Protein AF-A0A3C1Y5S9-F1 (afdb_monomer_lite)

Secondary structure (DSSP, 8-state):
-------HHHHHHHHHHHSS-SEEEEEE--TTSS-EEEEEEHHHHHHHHHHHHHHHT--TT-

pLDDT: mean 91.27, std 10.4, range [47.06, 98.62]

Structure (mmCIF, N/CA/C/O backbone):
data_AF-A0A3C1Y5S9-F1
#
_entry.id   AF-A0A3C1Y5S9-F1
#
loop_
_atom_site.group_PDB
_atom_site.id
_atom_site.type_symbol
_atom_site.label_atom_id
_atom_site.label_alt_id
_atom_site.label_comp_id
_atom_site.label_asym_id
_atom_site.label_entity_id
_atom_site.label_seq_id
_atom_site.pdbx_PDB_ins_code
_atom_site.Cartn_x
_atom_site.Cartn_y
_atom_site.Cartn_z
_atom_site.occupancy
_atom_site.B_iso_or_equiv
_atom_site.auth_seq_id
_atom_site.auth_comp_id
_atom_site.auth_asym_id
_atom_site.auth_atom_id
_atom_site.pdbx_PDB_model_num
ATOM 1 N N . MET A 1 1 ? 6.312 -21.941 -8.889 1.00 47.06 1 MET A N 1
ATOM 2 C CA . MET A 1 1 ? 5.861 -20.823 -8.035 1.00 47.06 1 MET A CA 1
ATOM 3 C C . MET A 1 1 ? 7.089 -20.259 -7.346 1.00 47.06 1 MET A C 1
ATOM 5 O O . MET A 1 1 ? 7.689 -20.975 -6.554 1.00 47.06 1 MET A O 1
ATOM 9 N N . ALA A 1 2 ? 7.545 -19.065 -7.731 1.00 60.53 2 ALA A N 1
ATOM 10 C CA . ALA A 1 2 ? 8.698 -18.443 -7.084 1.00 60.53 2 ALA A CA 1
ATOM 11 C C . ALA A 1 2 ? 8.337 -18.154 -5.622 1.00 60.53 2 ALA A C 1
ATOM 13 O O . ALA A 1 2 ? 7.321 -17.516 -5.351 1.00 60.53 2 ALA A O 1
ATOM 14 N N . ARG A 1 3 ? 9.128 -18.673 -4.684 1.00 69.44 3 ARG A N 1
ATOM 15 C CA . ARG A 1 3 ? 8.946 -18.378 -3.265 1.00 69.44 3 ARG A CA 1
ATOM 16 C C . ARG A 1 3 ? 9.529 -16.988 -3.029 1.00 69.44 3 ARG A C 1
ATOM 18 O O . ARG A 1 3 ? 10.722 -16.787 -3.237 1.00 69.44 3 ARG A O 1
ATOM 25 N N . LEU A 1 4 ? 8.685 -16.025 -2.670 1.00 78.50 4 LEU A N 1
ATOM 26 C CA . LEU A 1 4 ? 9.157 -14.716 -2.232 1.00 78.50 4 LEU A CA 1
ATOM 27 C C . LEU A 1 4 ? 9.859 -14.912 -0.883 1.00 78.50 4 LEU A C 1
ATOM 29 O O . LEU A 1 4 ? 9.238 -15.370 0.073 1.00 78.50 4 LEU A O 1
ATOM 33 N N . ASN A 1 5 ? 11.156 -14.608 -0.815 1.00 88.69 5 ASN A N 1
ATOM 34 C CA . ASN A 1 5 ? 11.893 -14.588 0.447 1.00 88.69 5 ASN A CA 1
ATOM 35 C C . ASN A 1 5 ? 11.605 -13.253 1.138 1.00 88.69 5 ASN A C 1
ATOM 37 O O . ASN A 1 5 ? 12.257 -12.248 0.853 1.00 88.69 5 ASN A O 1
ATOM 41 N N . LEU A 1 6 ? 10.586 -13.235 1.993 1.00 90.06 6 LEU A N 1
ATOM 42 C CA . LEU A 1 6 ? 10.175 -12.048 2.735 1.00 90.06 6 LEU A CA 1
ATOM 43 C C . LEU A 1 6 ? 10.784 -12.054 4.133 1.00 90.06 6 LEU A C 1
ATOM 45 O O . LEU A 1 6 ? 11.024 -13.102 4.728 1.00 90.06 6 LEU A O 1
ATOM 49 N N . THR A 1 7 ? 11.015 -10.861 4.672 1.00 96.12 7 THR A N 1
ATOM 50 C CA . THR A 1 7 ? 11.252 -10.707 6.108 1.00 96.12 7 THR A CA 1
ATOM 51 C C . THR A 1 7 ? 9.959 -10.991 6.869 1.00 96.12 7 THR A C 1
ATOM 53 O O . THR A 1 7 ? 8.869 -10.882 6.310 1.00 96.12 7 THR A O 1
ATOM 56 N N . GLU A 1 8 ? 10.051 -11.262 8.170 1.00 95.06 8 GLU A N 1
ATOM 57 C CA . GLU A 1 8 ? 8.867 -11.437 9.025 1.00 95.06 8 GLU A CA 1
ATOM 58 C C . GLU A 1 8 ? 7.907 -10.234 8.941 1.00 95.06 8 GLU A C 1
ATOM 60 O O . GLU A 1 8 ? 6.685 -10.388 8.909 1.00 95.06 8 GLU A O 1
ATOM 65 N N . ALA A 1 9 ? 8.460 -9.019 8.845 1.00 92.94 9 ALA A N 1
ATOM 66 C CA . ALA A 1 9 ? 7.676 -7.807 8.643 1.00 92.94 9 ALA A CA 1
ATOM 67 C C . ALA A 1 9 ? 6.938 -7.812 7.294 1.00 92.94 9 ALA A C 1
ATOM 69 O O . ALA A 1 9 ? 5.764 -7.449 7.246 1.00 92.94 9 ALA A O 1
ATOM 70 N N . GLY A 1 10 ? 7.598 -8.262 6.222 1.00 94.31 10 GLY A N 1
ATOM 71 C CA . GLY A 1 10 ? 6.980 -8.418 4.905 1.00 94.31 10 GLY A CA 1
ATOM 72 C C . GLY A 1 10 ? 5.874 -9.473 4.897 1.00 94.31 10 GLY A C 1
ATOM 73 O O . GLY A 1 10 ? 4.799 -9.228 4.357 1.00 94.31 10 GLY A O 1
ATOM 74 N N . GLU A 1 11 ? 6.087 -10.615 5.554 1.00 95.38 11 GLU A N 1
ATOM 75 C CA . GLU A 1 11 ? 5.053 -11.646 5.682 1.00 95.38 11 GLU A CA 1
ATOM 76 C C . GLU A 1 11 ? 3.843 -11.160 6.487 1.00 95.38 11 GLU A C 1
ATOM 78 O O . GLU A 1 11 ? 2.702 -11.448 6.130 1.00 95.38 11 GLU A O 1
ATOM 83 N N . ARG A 1 12 ? 4.074 -10.413 7.574 1.00 94.81 12 ARG A N 1
ATOM 84 C CA . ARG A 1 12 ? 2.995 -9.829 8.379 1.00 94.81 12 ARG A CA 1
ATOM 85 C C . ARG A 1 12 ? 2.188 -8.818 7.572 1.00 94.81 12 ARG A C 1
ATOM 87 O O . ARG A 1 12 ? 0.963 -8.890 7.608 1.00 94.81 12 ARG A O 1
ATOM 94 N N . PHE A 1 13 ? 2.859 -7.942 6.824 1.00 94.88 13 PHE A N 1
ATOM 95 C CA . PHE A 1 13 ? 2.185 -7.011 5.924 1.00 94.88 13 PHE A CA 1
ATOM 96 C C . PHE A 1 13 ? 1.356 -7.751 4.870 1.00 94.88 13 PHE A C 1
ATOM 98 O O . PHE A 1 13 ? 0.205 -7.392 4.662 1.00 94.88 13 PHE A O 1
ATOM 105 N N . LEU A 1 14 ? 1.887 -8.811 4.243 1.00 95.44 14 LEU A N 1
ATOM 106 C CA . LEU A 1 14 ? 1.114 -9.586 3.267 1.00 95.44 14 LEU A CA 1
ATOM 107 C C . LEU A 1 14 ? -0.128 -10.233 3.881 1.00 95.44 14 LEU A C 1
ATOM 109 O O . LEU A 1 14 ? -1.198 -10.151 3.288 1.00 95.44 14 LEU A O 1
ATOM 113 N N . ARG A 1 15 ? -0.023 -10.812 5.083 1.00 95.38 15 ARG A N 1
ATOM 114 C CA . ARG A 1 15 ? -1.197 -11.366 5.780 1.00 95.38 15 ARG A CA 1
ATOM 115 C C . ARG A 1 15 ? -2.261 -10.303 6.055 1.00 95.38 15 ARG A C 1
ATOM 117 O O . ARG A 1 15 ? -3.447 -10.581 5.925 1.00 95.38 15 ARG A O 1
ATOM 124 N N . GLU A 1 16 ? -1.852 -9.095 6.432 1.00 96.62 16 GLU A N 1
ATOM 125 C CA . G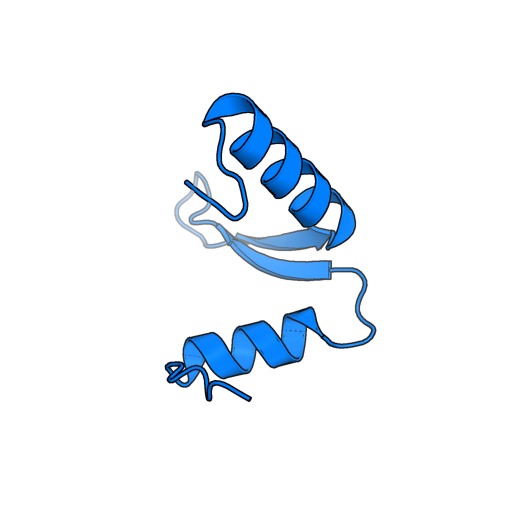LU A 1 16 ? -2.772 -7.969 6.630 1.00 96.62 16 GLU A CA 1
ATOM 126 C C . GLU A 1 16 ? -3.365 -7.477 5.299 1.00 96.62 16 GLU A C 1
ATOM 128 O O . GLU A 1 16 ? -4.554 -7.185 5.199 1.00 96.62 16 GLU A O 1
ATOM 133 N N . TRP A 1 17 ? -2.558 -7.443 4.241 1.00 97.00 17 TRP A N 1
ATOM 134 C CA . TRP A 1 17 ? -2.984 -7.074 2.895 1.00 97.00 17 TRP A CA 1
ATOM 135 C C . TRP A 1 17 ? -4.017 -8.040 2.313 1.00 97.00 17 TRP A C 1
ATOM 137 O O . TRP A 1 17 ? -4.987 -7.600 1.693 1.00 97.00 17 TRP A O 1
ATOM 147 N N . GLU A 1 18 ? -3.847 -9.337 2.549 1.00 96.12 18 GLU A N 1
ATOM 148 C CA . GLU A 1 18 ? -4.693 -10.399 1.997 1.00 96.12 18 GLU A CA 1
ATOM 149 C C . GLU A 1 18 ? -5.942 -10.703 2.834 1.00 96.12 18 GLU A C 1
ATOM 151 O O . GLU A 1 18 ? -6.827 -11.403 2.352 1.00 96.12 18 GLU A O 1
ATOM 156 N N . ASN A 1 19 ? -6.046 -10.185 4.062 1.00 97.25 19 ASN A N 1
ATOM 157 C CA . ASN A 1 19 ? -7.229 -10.400 4.897 1.00 97.25 19 ASN A CA 1
ATOM 158 C C . ASN A 1 19 ? -8.469 -9.618 4.408 1.00 97.25 19 ASN A C 1
ATOM 160 O O . ASN A 1 19 ? -8.383 -8.737 3.549 1.00 97.25 19 ASN A O 1
ATOM 164 N N . ASP A 1 20 ? -9.610 -9.885 5.046 1.00 98.06 20 ASP A N 1
ATOM 165 C CA . ASP A 1 20 ? -10.909 -9.287 4.706 1.00 98.06 20 ASP A CA 1
ATOM 166 C C . ASP A 1 20 ? -11.083 -7.824 5.163 1.00 98.06 20 ASP A C 1
ATOM 168 O O . ASP A 1 20 ? -12.105 -7.206 4.869 1.00 98.06 20 ASP A O 1
ATOM 172 N N . SER A 1 21 ? -10.111 -7.240 5.877 1.00 97.94 21 SER A N 1
ATOM 173 C CA . SER A 1 21 ? -10.160 -5.817 6.233 1.00 97.94 21 SER A CA 1
ATOM 174 C C . SER A 1 21 ? -10.063 -4.955 4.978 1.00 97.94 21 SER A C 1
ATOM 176 O O . SER A 1 21 ? -9.227 -5.194 4.103 1.00 97.94 21 SER A O 1
ATOM 178 N N . GLU A 1 22 ? -10.860 -3.892 4.913 1.00 98.25 22 GLU A N 1
ATOM 179 C CA . GLU A 1 22 ? -10.801 -2.919 3.819 1.00 98.25 22 GLU A CA 1
ATOM 180 C C . GLU A 1 22 ? -9.589 -1.983 3.917 1.00 98.25 22 GLU A C 1
ATOM 182 O O . GLU A 1 22 ? -9.275 -1.282 2.953 1.00 98.25 22 GLU A O 1
ATOM 187 N N . TYR A 1 23 ? -8.888 -1.973 5.055 1.00 98.00 23 TYR A N 1
ATOM 188 C CA . TYR A 1 23 ? -7.772 -1.070 5.326 1.00 98.00 23 TYR A CA 1
ATOM 189 C C . TYR A 1 23 ? -6.556 -1.760 5.955 1.00 98.00 23 TYR A C 1
ATOM 191 O O . TYR A 1 23 ? -6.663 -2.851 6.517 1.00 98.00 23 TYR A O 1
ATOM 199 N N . ILE A 1 24 ? -5.412 -1.077 5.862 1.00 97.19 24 ILE A N 1
ATOM 200 C CA . ILE A 1 24 ? -4.162 -1.354 6.583 1.00 97.19 24 ILE A CA 1
ATOM 201 C C . ILE A 1 24 ? -3.962 -0.291 7.666 1.00 97.19 24 ILE A C 1
ATOM 203 O O . ILE A 1 24 ? -4.128 0.904 7.386 1.00 97.19 24 ILE A O 1
ATOM 207 N N . SER A 1 25 ? -3.564 -0.700 8.871 1.00 94.62 25 SER A N 1
ATOM 208 C CA . SER A 1 25 ? -3.165 0.234 9.931 1.00 94.62 25 SER A CA 1
ATOM 209 C C . SER A 1 25 ? -1.721 0.691 9.730 1.00 94.62 25 SER A C 1
ATOM 211 O O . SER A 1 25 ? -0.781 -0.104 9.733 1.00 94.62 25 SER A O 1
ATOM 213 N N . ALA A 1 26 ? -1.517 1.997 9.583 1.00 92.06 26 ALA A N 1
ATOM 214 C CA . ALA A 1 26 ? -0.199 2.604 9.431 1.00 92.06 26 ALA A CA 1
ATOM 215 C C . ALA A 1 26 ? 0.043 3.674 10.497 1.00 92.06 26 ALA A C 1
ATOM 217 O O . ALA A 1 26 ? -0.886 4.283 11.016 1.00 92.06 26 ALA A O 1
ATOM 218 N N . HIS A 1 27 ? 1.314 3.932 10.802 1.00 90.88 27 HIS A N 1
ATOM 219 C CA . HIS A 1 27 ? 1.716 4.967 11.748 1.00 90.88 27 HIS A CA 1
ATOM 220 C C . HIS A 1 27 ? 2.459 6.077 11.014 1.00 90.88 27 HIS A C 1
ATOM 222 O O . HIS A 1 27 ? 3.389 5.822 10.250 1.00 90.88 27 HIS A O 1
ATOM 228 N N . THR A 1 28 ? 2.064 7.318 11.270 1.00 87.38 28 THR A N 1
ATOM 229 C CA . THR A 1 28 ? 2.766 8.510 10.777 1.00 87.38 28 THR A CA 1
ATOM 230 C C . THR A 1 28 ? 3.435 9.213 11.944 1.00 87.38 28 THR A C 1
ATOM 232 O O . THR A 1 28 ? 2.923 9.154 13.057 1.00 87.38 28 THR A O 1
ATOM 235 N N . SER A 1 29 ? 4.565 9.886 11.719 1.00 80.00 29 SER A N 1
ATOM 236 C CA . SER A 1 29 ? 5.353 10.517 12.790 1.00 80.00 29 SER A CA 1
ATOM 237 C C . SER A 1 29 ? 4.622 11.629 13.554 1.00 80.00 29 SER A C 1
ATOM 239 O O . SER A 1 29 ? 5.074 11.994 14.633 1.00 80.00 29 SER A O 1
ATOM 241 N N . GLY A 1 30 ? 3.484 12.119 13.045 1.00 72.56 30 GLY A N 1
ATOM 242 C CA . GLY A 1 30 ? 2.726 13.223 13.632 1.00 72.56 30 GLY A CA 1
ATOM 243 C C . GLY A 1 30 ? 3.512 14.538 13.597 1.00 72.56 30 GLY A C 1
ATOM 244 O O . GLY A 1 30 ? 4.693 14.597 13.924 1.00 72.56 30 GLY A O 1
ATOM 245 N N . SER A 1 31 ? 2.873 15.648 13.234 1.00 70.94 31 SER A N 1
ATOM 246 C CA . SER A 1 31 ? 3.548 16.959 13.229 1.00 70.94 31 SER A CA 1
ATOM 247 C C . SER A 1 31 ? 4.025 17.404 14.621 1.00 70.94 31 SER A C 1
ATOM 249 O O . SER A 1 31 ? 4.902 18.255 14.725 1.00 70.94 31 SER A O 1
ATOM 251 N N . THR A 1 32 ? 3.479 16.812 15.687 1.00 78.06 32 THR A N 1
ATOM 252 C CA . THR A 1 32 ? 3.814 17.090 17.091 1.00 78.06 32 THR A CA 1
ATOM 253 C C . THR A 1 32 ? 4.730 16.033 17.722 1.00 78.06 32 THR A C 1
ATOM 255 O O . THR A 1 32 ? 4.933 16.059 18.932 1.00 78.06 32 THR A O 1
ATOM 258 N N . GLY A 1 33 ? 5.259 15.089 16.933 1.00 73.00 33 GLY A N 1
ATOM 259 C CA . GLY A 1 33 ? 6.179 14.039 17.393 1.00 73.00 33 GLY A CA 1
ATOM 260 C C . GLY A 1 33 ? 5.520 12.827 18.060 1.00 73.00 33 GLY A C 1
ATOM 261 O O . GLY A 1 33 ? 6.210 11.854 18.356 1.00 73.00 33 GLY A O 1
ATOM 262 N N . THR A 1 34 ? 4.201 12.845 18.268 1.00 78.19 34 THR A N 1
ATOM 263 C CA . THR A 1 34 ? 3.451 11.664 18.710 1.00 78.19 34 THR A CA 1
ATOM 264 C C . THR A 1 34 ? 2.980 10.891 17.481 1.00 78.19 34 THR A C 1
ATOM 266 O O . THR A 1 34 ? 2.212 11.454 16.692 1.00 78.19 34 THR A O 1
ATOM 269 N N . PRO A 1 35 ? 3.382 9.618 17.311 1.00 83.44 35 PRO A N 1
ATOM 270 C CA . PRO A 1 35 ? 2.906 8.814 16.203 1.00 83.44 35 PRO A CA 1
ATOM 271 C C . PRO A 1 35 ? 1.382 8.723 16.191 1.00 83.44 35 PRO A C 1
ATOM 273 O O . PRO A 1 35 ? 0.760 8.466 17.222 1.00 83.44 35 PRO A O 1
ATOM 276 N N . LYS A 1 36 ? 0.783 8.925 15.018 1.00 85.75 36 LYS A N 1
ATOM 277 C CA . LYS A 1 36 ? -0.661 8.798 14.817 1.00 85.75 36 LYS A CA 1
ATOM 278 C C . LYS A 1 36 ? -0.955 7.578 13.958 1.00 85.75 36 LYS A C 1
ATOM 280 O O . LYS A 1 36 ? -0.431 7.485 12.844 1.00 85.75 36 LYS A O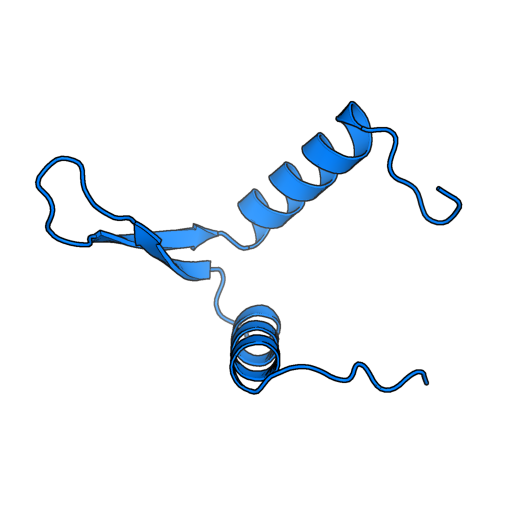 1
ATOM 285 N N . GLU A 1 37 ? -1.813 6.698 14.469 1.00 91.62 37 GLU A N 1
ATOM 286 C CA . GLU A 1 37 ? -2.405 5.619 13.684 1.00 91.62 37 GLU A CA 1
ATOM 287 C C . GLU A 1 37 ? -3.393 6.194 12.661 1.00 91.62 37 GLU A C 1
ATOM 289 O O . GLU A 1 37 ? -4.205 7.077 12.962 1.00 91.62 37 GLU A O 1
ATOM 294 N N . ILE A 1 38 ? -3.289 5.705 11.433 1.00 93.81 38 ILE A N 1
ATOM 295 C CA . ILE A 1 38 ? -4.199 5.995 10.332 1.00 93.81 38 ILE A CA 1
ATOM 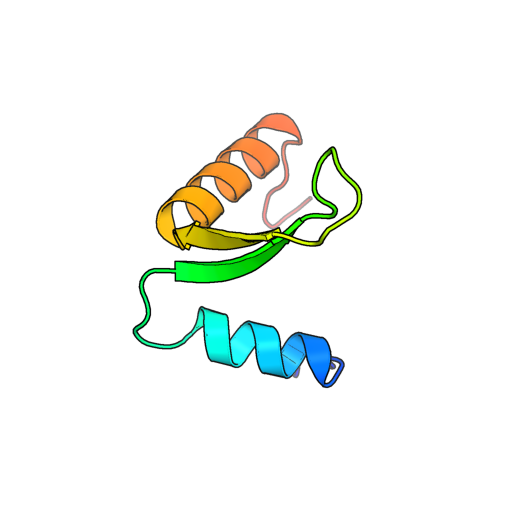296 C C . ILE A 1 38 ? -4.606 4.684 9.663 1.00 93.81 38 ILE A C 1
ATOM 298 O O . ILE A 1 38 ? -3.824 3.736 9.607 1.00 93.81 38 ILE A O 1
ATOM 302 N N . HIS A 1 39 ? -5.813 4.657 9.108 1.00 96.50 39 HIS A N 1
ATOM 303 C CA . HIS A 1 39 ? -6.289 3.549 8.288 1.00 96.50 39 HIS A CA 1
ATOM 304 C C . HIS A 1 39 ? -6.165 3.923 6.815 1.00 96.50 39 HIS A C 1
ATOM 306 O O . HIS A 1 39 ? -6.762 4.900 6.361 1.00 96.50 39 HIS A O 1
ATOM 312 N N . LEU A 1 40 ? -5.376 3.151 6.076 1.00 97.19 40 LEU A N 1
ATOM 313 C CA . LEU A 1 40 ? -5.214 3.300 4.636 1.00 97.19 40 LEU A CA 1
ATOM 314 C C . LEU A 1 40 ? -6.146 2.319 3.936 1.00 97.19 40 LEU A C 1
ATOM 316 O O . LEU A 1 40 ? -5.944 1.111 4.046 1.00 97.19 40 LEU A O 1
ATOM 320 N N . LEU A 1 41 ? -7.150 2.820 3.214 1.00 98.25 41 LEU A N 1
ATOM 321 C CA . LEU A 1 41 ? -8.024 1.961 2.420 1.00 98.25 41 LEU A CA 1
ATOM 322 C C . LEU A 1 41 ? -7.193 1.226 1.364 1.00 98.25 41 LEU A C 1
ATOM 324 O O . LEU A 1 41 ? -6.436 1.839 0.606 1.00 98.25 41 LEU A O 1
ATOM 328 N N . LYS A 1 42 ? -7.365 -0.095 1.271 1.00 98.38 42 LYS A N 1
ATOM 329 C CA . LYS A 1 42 ? -6.674 -0.922 0.272 1.00 98.38 42 LYS A CA 1
ATOM 330 C C . LYS A 1 42 ? -7.003 -0.455 -1.145 1.00 98.38 42 LYS A C 1
ATOM 332 O O . LYS A 1 42 ? -6.156 -0.555 -2.029 1.00 98.38 42 LYS A O 1
ATOM 337 N N . GLU A 1 43 ? -8.204 0.081 -1.365 1.00 98.44 43 GLU A N 1
ATOM 338 C CA . GLU A 1 43 ? -8.582 0.635 -2.663 1.00 98.44 43 GLU A CA 1
ATOM 339 C C . GLU A 1 43 ? -7.785 1.893 -3.018 1.00 98.44 43 GLU A C 1
ATOM 341 O O . GLU A 1 43 ? -7.178 1.944 -4.089 1.00 98.44 43 GLU A O 1
ATOM 346 N N . ASP A 1 44 ? -7.660 2.845 -2.094 1.00 98.44 44 ASP A N 1
ATOM 347 C CA . ASP A 1 44 ? -6.833 4.040 -2.300 1.00 98.44 44 ASP A CA 1
ATOM 348 C C . ASP A 1 44 ? -5.366 3.667 -2.552 1.00 98.44 44 ASP A C 1
ATOM 350 O O . ASP A 1 44 ? -4.713 4.221 -3.442 1.00 98.44 44 ASP A O 1
ATOM 354 N N . MET A 1 45 ? -4.849 2.666 -1.832 1.00 97.94 45 MET A N 1
ATOM 355 C CA . MET A 1 45 ? -3.498 2.140 -2.049 1.00 97.94 45 MET A CA 1
ATOM 356 C C . MET A 1 45 ? -3.326 1.561 -3.463 1.00 97.94 45 MET A C 1
ATOM 358 O O . MET A 1 45 ? -2.305 1.816 -4.107 1.00 97.94 45 MET A O 1
ATOM 362 N N . ARG A 1 46 ? -4.323 0.832 -3.991 1.00 98.19 46 ARG A N 1
ATOM 363 C CA . ARG A 1 46 ? -4.299 0.328 -5.378 1.00 98.19 46 ARG A CA 1
ATOM 364 C C . ARG A 1 46 ? -4.315 1.465 -6.393 1.00 98.19 46 ARG A C 1
ATOM 366 O O . ARG A 1 46 ? -3.556 1.408 -7.361 1.00 98.19 46 ARG A O 1
ATOM 373 N N . GLN A 1 47 ? -5.142 2.489 -6.188 1.00 98.62 47 GLN A N 1
ATOM 374 C CA . GLN A 1 47 ? -5.198 3.641 -7.092 1.00 98.62 47 GLN A CA 1
ATOM 375 C C . GLN A 1 47 ? -3.880 4.427 -7.082 1.00 98.62 47 GLN A C 1
ATOM 377 O O . GLN A 1 47 ? -3.347 4.750 -8.144 1.00 98.62 47 GLN A O 1
ATOM 382 N N . SER A 1 48 ? -3.290 4.629 -5.902 1.00 98.25 48 SER A N 1
ATOM 383 C CA . SER A 1 48 ? -1.965 5.241 -5.748 1.00 98.25 48 SER A CA 1
ATOM 384 C C . SER A 1 48 ? -0.869 4.444 -6.471 1.00 98.25 48 SER A C 1
ATOM 386 O O . SER A 1 48 ? -0.069 5.014 -7.222 1.00 98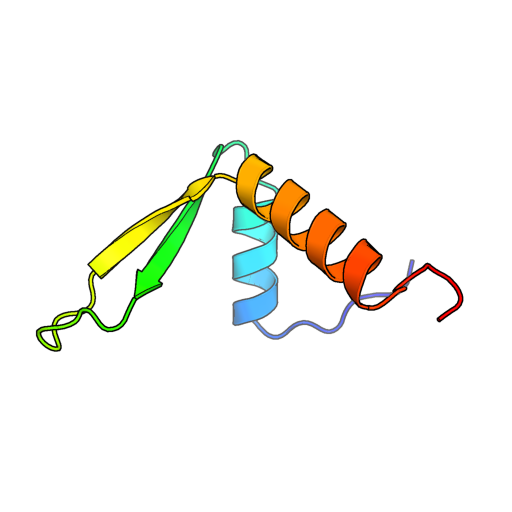.25 48 SER A O 1
ATOM 388 N N . ALA A 1 49 ? -0.870 3.111 -6.344 1.00 97.81 49 ALA A N 1
ATOM 389 C CA . ALA A 1 49 ? 0.071 2.246 -7.056 1.00 97.81 49 ALA A CA 1
ATOM 390 C C . ALA A 1 49 ? -0.093 2.339 -8.586 1.00 97.81 49 ALA A C 1
ATOM 392 O O . ALA A 1 49 ? 0.898 2.435 -9.311 1.00 97.81 49 ALA A O 1
ATOM 393 N N . ARG A 1 50 ? -1.333 2.375 -9.097 1.00 98.12 50 ARG A N 1
ATOM 394 C CA . ARG A 1 50 ? -1.608 2.562 -10.535 1.00 98.12 50 ARG A CA 1
ATOM 395 C C . ARG A 1 50 ? -1.130 3.923 -11.037 1.00 98.12 50 ARG A C 1
ATOM 397 O O . ARG A 1 50 ? -0.500 3.981 -12.091 1.00 98.12 50 ARG A O 1
ATOM 404 N N . ALA A 1 51 ? -1.393 4.992 -10.286 1.00 98.44 51 ALA A N 1
ATOM 405 C CA . ALA A 1 51 ? -0.928 6.337 -10.614 1.00 98.44 51 ALA A CA 1
ATOM 406 C C . ALA A 1 51 ? 0.608 6.399 -10.664 1.00 98.44 51 ALA A C 1
ATOM 408 O O . ALA A 1 51 ? 1.175 6.927 -11.620 1.00 98.44 51 ALA A O 1
ATOM 409 N N . THR A 1 52 ? 1.273 5.776 -9.687 1.00 98.38 52 THR A N 1
ATOM 410 C CA . THR A 1 52 ? 2.737 5.653 -9.625 1.00 98.38 52 THR A CA 1
ATOM 411 C C . THR A 1 52 ? 3.279 4.912 -10.847 1.00 98.38 52 THR A C 1
ATOM 413 O O . THR A 1 52 ? 4.138 5.439 -11.554 1.00 98.38 52 THR A O 1
ATOM 416 N N . ASN A 1 53 ? 2.728 3.735 -11.162 1.00 98.31 53 ASN A N 1
ATOM 417 C CA . ASN A 1 53 ? 3.137 2.964 -12.338 1.00 98.31 53 ASN A CA 1
ATOM 418 C C . ASN A 1 53 ? 2.935 3.751 -13.637 1.00 98.31 53 ASN A C 1
ATOM 420 O O . ASN A 1 53 ? 3.819 3.759 -14.489 1.00 98.31 53 ASN A O 1
ATOM 424 N N . SER A 1 54 ? 1.808 4.455 -13.777 1.00 97.81 54 SER A N 1
ATOM 425 C CA . SER A 1 54 ? 1.531 5.294 -14.946 1.00 97.81 54 SER A CA 1
ATOM 426 C C . SER A 1 54 ? 2.531 6.443 -15.082 1.00 97.81 54 SER A C 1
ATOM 428 O O . SER A 1 54 ? 2.994 6.717 -16.187 1.00 97.81 54 SER A O 1
ATOM 430 N N . PHE A 1 55 ? 2.864 7.119 -13.980 1.00 98.19 55 PHE A N 1
ATOM 431 C CA . PHE A 1 55 ? 3.785 8.255 -13.984 1.00 98.19 55 PHE A CA 1
ATOM 432 C C . PHE A 1 55 ? 5.214 7.826 -14.336 1.00 98.19 55 PHE A C 1
ATOM 434 O O . PHE A 1 55 ? 5.852 8.427 -15.200 1.00 98.19 55 PHE A O 1
ATOM 441 N N . PHE A 1 56 ? 5.693 6.743 -13.719 1.00 98.06 56 PHE A N 1
ATOM 442 C CA . PHE A 1 56 ? 7.045 6.222 -13.935 1.00 98.06 56 PHE A CA 1
ATOM 443 C C . PHE A 1 56 ? 7.160 5.251 -15.118 1.00 98.06 56 PHE A C 1
ATOM 445 O O . PHE A 1 56 ? 8.253 4.769 -15.400 1.00 98.06 56 PHE A O 1
ATOM 452 N N . LYS A 1 57 ? 6.055 4.977 -15.826 1.00 97.31 57 LYS A N 1
ATOM 453 C CA . LYS A 1 57 ? 5.974 3.998 -16.925 1.00 97.31 57 LYS A CA 1
ATOM 454 C C . LYS A 1 57 ? 6.439 2.593 -16.515 1.00 97.31 57 LYS A C 1
ATOM 456 O O . LYS A 1 57 ? 7.038 1.875 -17.312 1.00 97.31 57 LYS A O 1
ATOM 461 N N . ILE A 1 58 ? 6.142 2.204 -15.276 1.00 97.62 58 ILE A N 1
ATOM 462 C CA . ILE A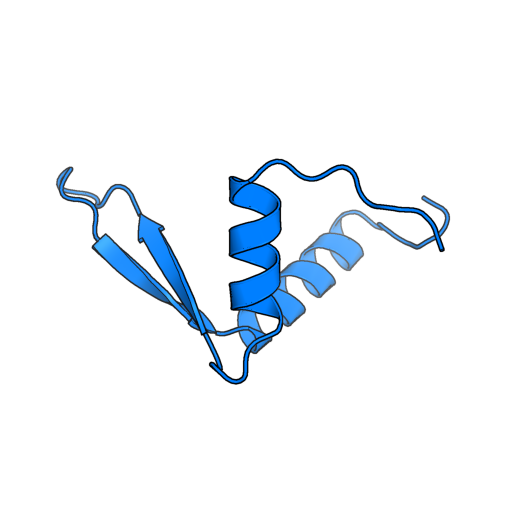 1 58 ? 6.430 0.865 -14.758 1.00 97.62 58 ILE A CA 1
ATOM 463 C C . ILE A 1 58 ? 5.394 -0.099 -15.334 1.00 97.62 58 ILE A C 1
ATOM 465 O O . ILE A 1 58 ? 4.183 0.105 -15.216 1.00 97.62 58 ILE A O 1
ATOM 469 N N . SER A 1 59 ? 5.883 -1.159 -15.959 1.00 95.19 59 SER A N 1
ATOM 470 C CA . SER A 1 59 ? 5.093 -2.231 -16.548 1.00 95.19 59 SER A CA 1
ATOM 471 C C . SER A 1 59 ? 5.673 -3.586 -16.142 1.00 95.19 59 SER A C 1
ATOM 473 O O . SER A 1 59 ? 6.596 -3.672 -15.339 1.00 95.19 59 SER A O 1
ATOM 475 N N . ARG A 1 60 ? 5.133 -4.674 -16.689 1.00 92.62 60 ARG A N 1
ATOM 476 C CA . ARG A 1 60 ? 5.703 -6.009 -16.472 1.00 92.62 60 ARG A CA 1
ATOM 477 C C . ARG A 1 60 ? 7.124 -6.139 -17.036 1.00 92.62 60 ARG A C 1
ATOM 479 O O . ARG A 1 60 ? 7.904 -6.916 -16.502 1.00 92.62 60 ARG A O 1
ATOM 486 N N . ASP A 1 61 ? 7.414 -5.409 -18.111 1.00 90.75 61 ASP A N 1
ATOM 487 C CA . ASP A 1 61 ? 8.613 -5.595 -18.932 1.00 90.75 61 ASP A CA 1
ATOM 488 C C . ASP A 1 61 ? 9.637 -4.451 -18.738 1.00 90.75 61 ASP A C 1
ATOM 490 O O . ASP A 1 61 ? 10.619 -4.374 -19.475 1.00 90.75 61 ASP A O 1
ATOM 494 N N . SER A 1 62 ? 9.386 -3.547 -17.780 1.00 82.88 62 SER A N 1
ATOM 495 C CA . SER A 1 62 ? 10.328 -2.492 -17.360 1.00 82.88 62 SER A CA 1
ATOM 496 C C . SER A 1 62 ? 11.370 -2.993 -16.371 1.00 82.88 62 SER A C 1
ATOM 498 O O . SER A 1 62 ? 11.020 -3.892 -15.576 1.00 82.88 62 SER A O 1
#

Foldseek 3Di:
DDDPPDDPVRVVVVVQLPDPDQWDWDWDCD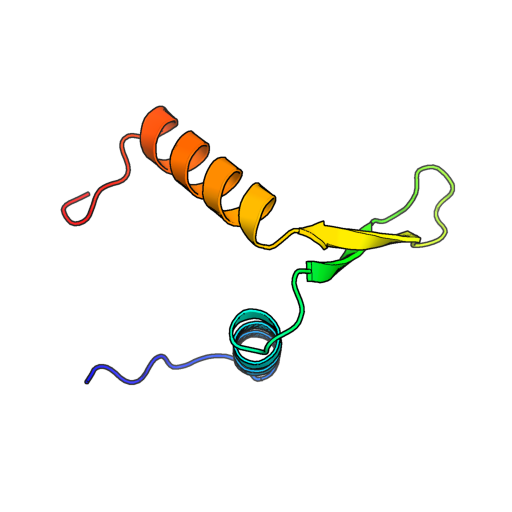PVRDIDIDTHGSVVVVVVVVVVCVVVVPDPVD

Radius of gyration: 14.81 Å; chains: 1; bounding box: 23×38×38 Å

Sequence (62 aa):
MARLNLTEAGERFLREWENDSEYISAHTSGSTGTPKEIHLLKEDMRQSARATNSFFKISRDS